Protein AF-A0A959BY71-F1 (afdb_monomer)

Structure (mmCIF, N/CA/C/O backbone):
data_AF-A0A959BY71-F1
#
_entry.id   AF-A0A959BY71-F1
#
loop_
_atom_site.group_PDB
_atom_site.id
_atom_site.type_symbol
_atom_site.label_atom_id
_atom_site.label_alt_id
_atom_site.label_comp_id
_atom_site.label_asym_id
_atom_site.label_entity_id
_atom_site.label_seq_id
_atom_site.pdbx_PDB_ins_code
_atom_site.Cartn_x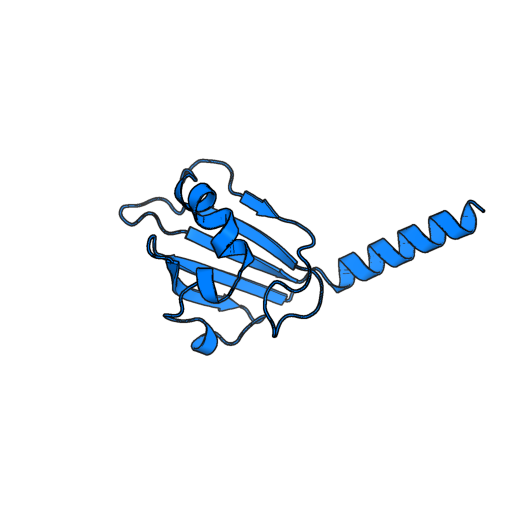
_atom_site.Cartn_y
_atom_site.Cartn_z
_atom_site.occupancy
_atom_site.B_iso_or_equiv
_atom_site.auth_seq_id
_atom_site.auth_comp_id
_atom_site.auth_asym_id
_atom_site.auth_atom_id
_atom_site.pdbx_PDB_model_num
ATOM 1 N N . MET A 1 1 ? 3.199 12.423 10.230 1.00 63.28 1 MET A N 1
ATOM 2 C CA . MET A 1 1 ? 2.350 11.435 9.524 1.00 63.28 1 MET A CA 1
ATOM 3 C C . MET A 1 1 ? 3.211 10.239 9.154 1.00 63.28 1 MET A C 1
ATOM 5 O O . MET A 1 1 ? 4.298 10.452 8.635 1.00 63.28 1 MET A O 1
ATOM 9 N N . THR A 1 2 ? 2.770 9.017 9.454 1.00 89.94 2 THR A N 1
ATOM 10 C CA . THR A 1 2 ? 3.550 7.796 9.181 1.00 89.94 2 THR A CA 1
ATOM 11 C C . THR A 1 2 ? 3.150 7.228 7.826 1.00 89.94 2 THR A C 1
ATOM 13 O O . THR A 1 2 ? 1.976 6.909 7.614 1.00 89.94 2 THR A O 1
ATOM 16 N N . THR A 1 3 ? 4.102 7.158 6.899 1.00 95.06 3 THR A N 1
ATOM 17 C CA . THR A 1 3 ? 3.843 6.831 5.489 1.00 95.06 3 THR A CA 1
ATOM 18 C C . THR A 1 3 ? 4.976 6.005 4.895 1.00 95.06 3 THR A C 1
ATOM 20 O O . THR A 1 3 ? 6.083 5.984 5.435 1.00 95.06 3 THR A O 1
ATOM 23 N N . GLN A 1 4 ? 4.693 5.329 3.789 1.00 96.44 4 GLN A N 1
ATOM 24 C CA . GLN A 1 4 ? 5.667 4.597 2.993 1.00 96.44 4 GLN A CA 1
ATOM 25 C C . GLN A 1 4 ? 5.294 4.693 1.524 1.00 96.44 4 GLN A C 1
ATOM 27 O O . GLN A 1 4 ? 4.167 4.378 1.170 1.00 96.44 4 GLN A O 1
ATOM 32 N N . THR A 1 5 ? 6.242 5.047 0.673 1.00 97.44 5 THR A N 1
ATOM 33 C CA . THR A 1 5 ? 6.095 5.023 -0.779 1.00 97.44 5 THR A CA 1
ATOM 34 C C . THR A 1 5 ? 7.110 4.053 -1.360 1.00 97.44 5 THR A C 1
ATOM 36 O O . THR A 1 5 ? 8.296 4.094 -1.024 1.00 97.44 5 THR A O 1
ATOM 39 N N . LEU A 1 6 ? 6.634 3.162 -2.222 1.00 97.31 6 LEU A N 1
ATOM 40 C CA . LEU A 1 6 ? 7.408 2.130 -2.890 1.00 97.31 6 LEU A CA 1
ATOM 41 C C . LEU A 1 6 ? 7.320 2.332 -4.398 1.00 97.31 6 LEU A C 1
ATOM 43 O O . LEU A 1 6 ? 6.232 2.515 -4.941 1.00 97.31 6 LEU A O 1
ATOM 47 N N . LEU A 1 7 ? 8.463 2.239 -5.070 1.00 96.81 7 LEU A N 1
ATOM 48 C CA . LEU A 1 7 ? 8.513 2.099 -6.520 1.00 96.81 7 LEU A CA 1
ATOM 49 C C . LEU A 1 7 ? 8.657 0.618 -6.843 1.00 96.81 7 LEU A C 1
ATOM 51 O O . LEU A 1 7 ? 9.625 -0.007 -6.411 1.00 96.81 7 LEU A O 1
ATOM 55 N N . ILE A 1 8 ? 7.722 0.067 -7.603 1.00 96.62 8 ILE A N 1
ATOM 56 C CA . ILE A 1 8 ? 7.626 -1.359 -7.895 1.00 96.62 8 ILE A CA 1
ATOM 57 C C . ILE A 1 8 ? 7.784 -1.567 -9.405 1.00 96.62 8 ILE A C 1
ATOM 59 O O . ILE A 1 8 ? 7.182 -0.869 -10.223 1.00 96.62 8 ILE A O 1
ATOM 63 N N . SER A 1 9 ? 8.626 -2.525 -9.786 1.00 94.62 9 SER A N 1
ATOM 64 C CA . SER A 1 9 ? 8.794 -2.935 -11.177 1.00 94.62 9 SER A CA 1
ATOM 65 C C . SER A 1 9 ? 7.565 -3.683 -11.691 1.00 94.62 9 SER A C 1
ATOM 67 O O . SER A 1 9 ? 6.790 -4.246 -10.918 1.00 94.62 9 SER A O 1
ATOM 69 N N . ARG A 1 10 ? 7.419 -3.788 -13.015 1.00 91.50 10 ARG A N 1
ATOM 70 C CA . ARG A 1 10 ? 6.350 -4.594 -13.627 1.00 91.50 10 ARG A CA 1
ATOM 71 C C . ARG A 1 10 ? 6.408 -6.082 -13.247 1.00 91.50 10 ARG A C 1
ATOM 73 O O . ARG A 1 10 ? 5.395 -6.768 -13.314 1.00 91.50 10 ARG A O 1
ATOM 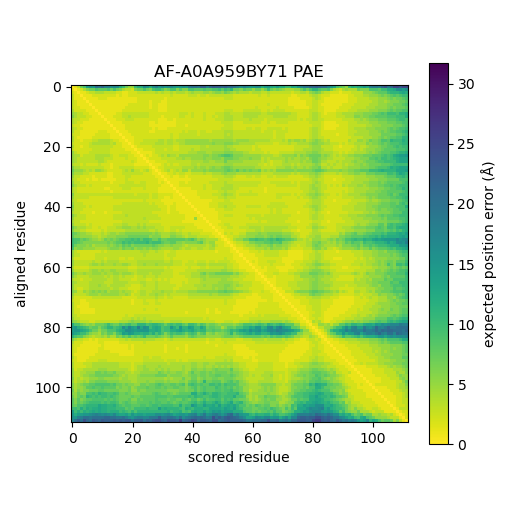80 N N . SER A 1 11 ? 7.569 -6.576 -12.819 1.00 92.56 11 SER A N 1
ATOM 81 C CA . SER A 1 11 ? 7.740 -7.947 -12.313 1.00 92.56 11 SER A CA 1
ATOM 82 C C . SER A 1 11 ? 7.427 -8.082 -10.815 1.00 92.56 11 SER A C 1
ATOM 84 O O . SER A 1 11 ? 7.508 -9.178 -10.272 1.00 92.56 11 SER A O 1
ATOM 86 N N . GLY A 1 12 ? 7.077 -6.985 -10.135 1.00 94.31 12 GLY A N 1
ATOM 87 C CA . GLY A 1 12 ? 6.698 -6.975 -8.723 1.00 94.31 12 GLY A CA 1
ATOM 88 C C . GLY A 1 12 ? 7.834 -6.691 -7.745 1.00 94.31 12 GLY A C 1
ATOM 89 O O . GLY A 1 12 ? 7.602 -6.741 -6.542 1.00 94.31 12 GLY A O 1
ATOM 90 N N . TYR A 1 13 ? 9.044 -6.374 -8.211 1.00 96.62 13 TYR A N 1
ATOM 91 C CA . TYR A 1 13 ? 10.176 -6.078 -7.324 1.00 96.62 13 TYR A CA 1
ATOM 92 C C . TYR A 1 13 ? 10.160 -4.632 -6.844 1.00 96.62 13 TYR A C 1
ATOM 94 O O . TYR A 1 13 ? 9.983 -3.713 -7.641 1.00 96.62 13 TYR A O 1
ATOM 102 N N . ILE A 1 14 ? 10.414 -4.424 -5.557 1.00 97.19 14 ILE A N 1
ATOM 103 C CA . ILE A 1 14 ? 10.543 -3.096 -4.960 1.00 97.19 14 ILE A CA 1
ATOM 104 C C . ILE A 1 14 ? 11.923 -2.530 -5.318 1.00 97.19 14 ILE A C 1
ATOM 106 O O . ILE A 1 14 ? 12.959 -3.030 -4.884 1.00 97.19 14 ILE A O 1
ATOM 110 N N . LEU A 1 15 ? 11.931 -1.472 -6.124 1.00 95.81 15 LEU A N 1
ATOM 111 C CA . LEU A 1 15 ? 13.128 -0.798 -6.628 1.00 95.81 15 LEU A CA 1
ATOM 112 C C . LEU A 1 15 ? 13.562 0.365 -5.737 1.00 95.81 15 LEU A C 1
ATOM 114 O O . LEU A 1 15 ? 14.746 0.677 -5.652 1.00 95.81 15 LEU A O 1
ATOM 118 N N . LYS A 1 16 ? 12.595 1.042 -5.113 1.00 96.00 16 LYS A N 1
ATOM 119 C CA . LYS A 1 16 ? 12.834 2.149 -4.182 1.00 96.00 16 LYS A CA 1
ATOM 120 C C . LYS A 1 16 ? 11.832 2.093 -3.044 1.00 96.00 16 LYS A C 1
ATOM 122 O O . LYS A 1 16 ? 10.702 1.648 -3.233 1.00 96.00 16 LYS A O 1
ATOM 127 N N . SER A 1 17 ? 12.252 2.584 -1.887 1.00 96.12 17 SER A N 1
ATOM 128 C CA . SER A 1 17 ? 11.436 2.669 -0.684 1.00 96.12 17 SER A CA 1
ATOM 129 C C . SER A 1 17 ? 11.762 3.968 0.048 1.00 96.12 17 SER A C 1
ATOM 131 O O . SER A 1 17 ? 12.930 4.237 0.323 1.00 96.12 17 SER A O 1
ATOM 133 N N . ALA A 1 18 ? 10.749 4.782 0.333 1.00 95.94 18 ALA A N 1
ATOM 134 C CA . ALA A 1 18 ? 10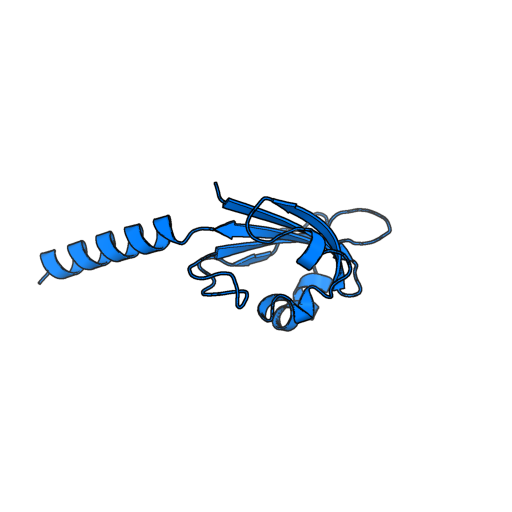.875 6.036 1.070 1.00 95.94 18 ALA A CA 1
ATOM 135 C C . ALA A 1 18 ? 9.769 6.134 2.123 1.00 95.94 18 ALA A C 1
ATOM 137 O O . ALA A 1 18 ? 8.611 5.867 1.818 1.00 95.94 18 ALA A O 1
ATOM 138 N N . GLY A 1 19 ? 10.105 6.510 3.355 1.00 94.31 19 GLY A N 1
ATOM 139 C CA . GLY A 1 19 ? 9.136 6.604 4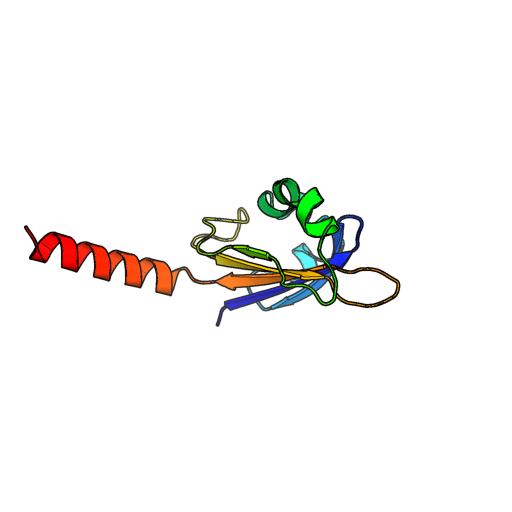.446 1.00 94.31 19 GLY A CA 1
ATOM 140 C C . GLY A 1 19 ? 9.644 5.998 5.747 1.00 94.31 19 GLY A C 1
ATOM 141 O O . GLY A 1 19 ? 10.844 5.801 5.927 1.00 94.31 19 GLY A O 1
ATOM 142 N N . ASN A 1 20 ? 8.716 5.750 6.668 1.00 93.88 20 ASN A N 1
ATOM 143 C CA . ASN A 1 20 ? 9.014 5.357 8.044 1.00 93.88 20 ASN A CA 1
ATOM 144 C C . ASN A 1 20 ? 8.076 4.278 8.609 1.00 93.88 20 ASN A C 1
ATOM 146 O O . ASN A 1 20 ? 8.079 4.061 9.819 1.00 93.88 20 ASN A O 1
ATOM 150 N N . LEU A 1 21 ? 7.271 3.607 7.774 1.00 93.88 21 LEU A N 1
ATOM 151 C CA . LEU A 1 21 ? 6.449 2.481 8.242 1.00 93.88 21 LEU A CA 1
ATOM 152 C C . LEU A 1 21 ? 7.267 1.207 8.396 1.00 93.88 21 LEU A C 1
ATOM 154 O O . LEU A 1 21 ? 7.078 0.464 9.355 1.00 93.88 21 LEU A O 1
ATOM 158 N N . LEU A 1 22 ? 8.146 0.941 7.434 1.00 93.19 22 LEU A N 1
ATOM 159 C CA . LEU A 1 22 ? 8.987 -0.244 7.408 1.00 93.19 22 LEU A CA 1
ATOM 160 C C . LEU A 1 22 ? 10.416 0.172 7.043 1.00 93.19 22 LEU A C 1
ATOM 162 O O . LEU A 1 22 ? 10.596 1.059 6.204 1.00 93.19 22 LEU A O 1
ATOM 166 N N . PRO A 1 23 ? 11.447 -0.457 7.631 1.00 92.00 23 PRO A N 1
ATOM 167 C CA . PRO A 1 23 ? 12.826 -0.179 7.258 1.00 92.00 23 PRO A CA 1
ATOM 168 C C . PRO A 1 23 ? 13.057 -0.433 5.764 1.00 92.00 23 PRO A C 1
ATOM 170 O O . PRO A 1 23 ? 12.728 -1.500 5.250 1.00 92.00 23 PRO A O 1
ATOM 173 N N . GLY A 1 24 ? 13.660 0.528 5.059 1.00 87.38 24 GLY A N 1
ATOM 174 C CA . GLY A 1 24 ? 13.871 0.422 3.609 1.00 87.38 24 GLY A CA 1
ATOM 175 C C . GLY A 1 24 ? 14.662 -0.825 3.198 1.00 87.38 24 GLY A C 1
ATOM 176 O O . GLY A 1 24 ? 14.321 -1.466 2.208 1.00 87.38 24 GLY A O 1
ATOM 177 N N . HIS A 1 25 ? 15.651 -1.230 4.001 1.00 89.75 25 HIS A N 1
ATOM 178 C CA . HIS A 1 25 ? 16.461 -2.426 3.754 1.00 89.75 25 HIS A CA 1
ATOM 179 C C . HIS A 1 25 ? 15.683 -3.749 3.886 1.00 89.75 25 HIS A C 1
ATOM 181 O O . HIS A 1 25 ? 16.146 -4.756 3.371 1.00 89.75 25 HIS A O 1
ATOM 187 N N . TRP A 1 26 ? 14.505 -3.765 4.526 1.00 90.50 26 TRP A N 1
ATOM 188 C CA . TRP A 1 26 ? 13.608 -4.936 4.520 1.00 90.50 26 TRP A CA 1
ATOM 189 C C . TRP A 1 26 ? 12.795 -5.050 3.231 1.00 90.50 26 TRP A C 1
ATOM 191 O O . TRP A 1 26 ? 12.196 -6.085 2.963 1.00 90.50 26 TRP A O 1
ATOM 201 N N . LEU A 1 27 ? 12.702 -3.957 2.475 1.00 93.31 27 LEU A N 1
ATOM 202 C CA . LEU A 1 27 ? 11.800 -3.833 1.338 1.00 93.31 27 LEU A CA 1
ATOM 203 C C . LEU A 1 27 ? 12.547 -3.863 0.009 1.00 93.31 27 LEU A C 1
ATOM 205 O O . LEU A 1 27 ? 12.039 -4.417 -0.958 1.00 93.31 27 LEU A O 1
ATOM 209 N N . LEU A 1 28 ? 13.732 -3.258 -0.061 1.00 93.06 28 LEU A N 1
ATOM 210 C CA . LEU A 1 28 ? 14.497 -3.165 -1.301 1.00 93.06 28 LEU A CA 1
ATOM 211 C C . LEU A 1 28 ? 14.795 -4.553 -1.879 1.00 93.06 28 LEU A C 1
ATOM 213 O O . LEU A 1 28 ? 15.241 -5.448 -1.171 1.00 93.06 28 LEU A O 1
ATOM 217 N N . HIS A 1 29 ? 14.538 -4.710 -3.177 1.00 89.62 29 HIS A N 1
ATOM 218 C CA . HIS A 1 29 ? 14.699 -5.946 -3.950 1.00 89.62 29 HIS A CA 1
ATOM 219 C C . HIS A 1 29 ? 13.789 -7.117 -3.546 1.00 89.62 29 HIS A C 1
ATOM 221 O O . HIS A 1 29 ? 13.831 -8.161 -4.196 1.00 89.62 29 HIS A O 1
ATOM 227 N N . HIS A 1 30 ? 12.904 -6.944 -2.562 1.00 94.06 30 HIS A N 1
ATOM 228 C CA . HIS A 1 30 ? 11.855 -7.918 -2.274 1.00 94.06 30 HIS A CA 1
ATOM 229 C C . HIS A 1 30 ? 10.695 -7.810 -3.268 1.00 94.06 30 HIS A C 1
ATOM 231 O O . HIS A 1 30 ? 10.463 -6.774 -3.900 1.00 94.06 30 HIS A O 1
ATOM 237 N N . CYS A 1 31 ? 9.949 -8.904 -3.407 1.00 95.38 31 CYS A N 1
ATOM 238 C CA . CYS A 1 31 ? 8.739 -8.937 -4.213 1.00 95.38 31 CYS A CA 1
ATOM 239 C C . CYS A 1 31 ? 7.565 -8.340 -3.422 1.00 95.38 31 CYS A C 1
ATOM 241 O O . CYS A 1 31 ? 7.112 -8.929 -2.443 1.00 95.38 31 CYS A O 1
ATOM 243 N N . ALA A 1 32 ? 7.022 -7.207 -3.876 1.00 95.31 32 ALA A N 1
ATOM 244 C CA . ALA A 1 32 ? 5.898 -6.519 -3.237 1.00 95.31 32 ALA A CA 1
ATOM 245 C C . ALA A 1 32 ? 4.661 -7.416 -3.084 1.00 95.31 32 ALA A C 1
ATOM 247 O O . ALA A 1 32 ? 3.946 -7.309 -2.093 1.00 95.31 32 ALA A O 1
ATOM 248 N N . ARG A 1 33 ? 4.452 -8.328 -4.039 1.00 94.06 33 ARG A N 1
ATOM 249 C CA . ARG A 1 33 ? 3.384 -9.336 -4.033 1.00 94.06 33 ARG A CA 1
ATOM 250 C C . ARG A 1 33 ? 3.482 -10.298 -2.842 1.00 94.06 33 ARG A C 1
ATOM 252 O O . ARG A 1 33 ? 2.475 -10.683 -2.264 1.00 94.06 33 ARG A O 1
ATOM 259 N N . GLN A 1 34 ? 4.704 -10.655 -2.453 1.00 93.56 34 GLN A N 1
ATOM 260 C CA . GLN A 1 34 ? 4.967 -11.521 -1.301 1.00 93.56 34 GLN A CA 1
ATOM 261 C C . GLN A 1 34 ? 4.989 -10.727 0.006 1.00 93.56 34 GLN A C 1
ATOM 263 O O . GLN A 1 34 ? 4.563 -11.225 1.044 1.00 93.56 34 GLN A O 1
ATOM 268 N N . THR A 1 35 ? 5.483 -9.488 -0.037 1.00 93.69 35 THR A N 1
ATOM 269 C CA . THR A 1 35 ? 5.528 -8.604 1.131 1.00 93.69 35 THR A CA 1
ATOM 270 C C . THR A 1 35 ? 4.125 -8.182 1.568 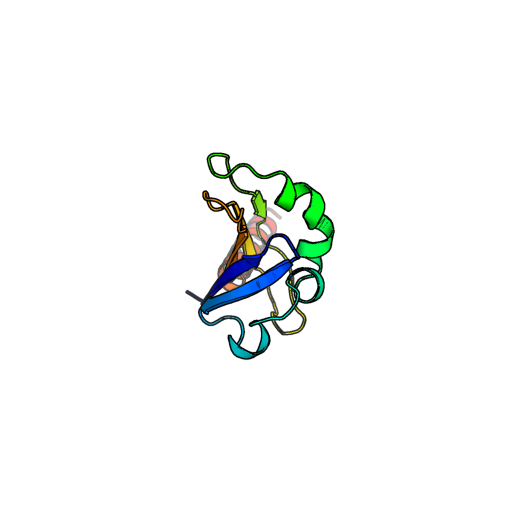1.00 93.69 35 THR A C 1
ATOM 272 O O . THR A 1 35 ? 3.837 -8.144 2.760 1.00 93.69 35 THR A O 1
ATOM 275 N N . PHE A 1 36 ? 3.239 -7.884 0.620 1.00 94.31 36 PHE A N 1
ATOM 276 C CA . PHE A 1 36 ? 1.884 -7.417 0.884 1.00 94.31 36 PHE A CA 1
ATOM 277 C C . PHE A 1 36 ? 0.886 -8.336 0.167 1.00 94.31 36 PHE A C 1
ATOM 279 O O . PHE A 1 36 ? 0.679 -8.172 -1.034 1.00 94.31 36 PHE A O 1
ATOM 286 N N . PRO A 1 37 ? 0.212 -9.263 0.873 1.00 91.44 37 PRO A N 1
ATOM 287 C CA . PRO A 1 37 ? -0.725 -10.206 0.251 1.00 91.44 37 PRO A CA 1
ATOM 288 C C . PRO A 1 37 ? -1.849 -9.540 -0.560 1.00 91.44 37 PRO A C 1
ATOM 290 O O . PRO A 1 37 ? -2.299 -10.076 -1.566 1.00 91.44 37 PRO A O 1
ATOM 293 N N . LEU A 1 38 ? -2.269 -8.334 -0.166 1.00 93.00 38 LEU A N 1
ATOM 294 C CA . LEU A 1 38 ? -3.234 -7.527 -0.921 1.00 93.00 38 LEU A CA 1
ATOM 295 C C . LEU A 1 38 ? -2.727 -7.138 -2.320 1.00 93.00 38 LEU A C 1
ATOM 297 O O . LEU A 1 38 ? -3.505 -6.996 -3.257 1.00 93.00 38 LEU A O 1
ATOM 301 N N . VAL A 1 39 ? -1.418 -6.9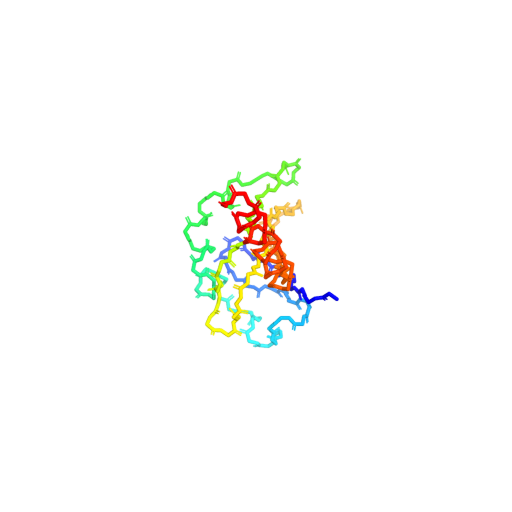32 -2.469 1.00 94.38 39 VAL A N 1
ATOM 302 C CA . VAL A 1 39 ? -0.811 -6.593 -3.760 1.00 94.38 39 VAL A CA 1
ATOM 303 C C . VAL A 1 39 ? -0.839 -7.799 -4.692 1.00 94.38 39 VAL A C 1
ATOM 305 O O . VAL A 1 39 ? -1.043 -7.614 -5.886 1.00 94.38 39 VAL A O 1
ATOM 308 N N . GLU A 1 40 ? -0.687 -9.018 -4.164 1.00 94.44 40 GLU A N 1
ATOM 309 C CA . GLU A 1 40 ? -0.841 -10.249 -4.950 1.00 94.44 40 GLU A CA 1
ATOM 310 C C . GLU A 1 40 ? -2.253 -10.375 -5.521 1.00 94.44 40 GLU A C 1
ATOM 312 O O . GLU A 1 40 ? -2.417 -10.566 -6.725 1.00 94.44 40 GLU A O 1
ATOM 317 N N . SER A 1 41 ? -3.277 -10.220 -4.679 1.00 93.56 41 SER A N 1
ATOM 318 C CA . SER A 1 41 ? -4.670 -10.402 -5.100 1.00 93.56 41 SER A CA 1
ATOM 319 C C . SER A 1 41 ? -5.144 -9.360 -6.115 1.00 93.56 41 SER A C 1
ATOM 321 O O . SER A 1 41 ? -6.045 -9.639 -6.904 1.00 93.56 41 SER A O 1
ATOM 323 N N . LEU A 1 42 ? -4.528 -8.177 -6.117 1.00 95.38 42 LEU A N 1
ATOM 324 C CA . LEU A 1 42 ? -4.848 -7.083 -7.033 1.00 95.38 42 LEU A CA 1
ATOM 325 C C . LEU A 1 42 ? -3.880 -6.979 -8.212 1.00 95.38 42 LEU A C 1
ATOM 327 O O . LEU A 1 42 ? -4.035 -6.094 -9.053 1.00 95.38 42 LEU A O 1
ATOM 331 N N . TRP A 1 43 ? -2.867 -7.845 -8.287 1.00 95.06 43 TRP A N 1
ATOM 332 C CA . TRP A 1 43 ? -1.785 -7.701 -9.256 1.00 95.06 43 TRP A CA 1
ATOM 333 C C . TRP A 1 43 ? -2.268 -7.584 -10.712 1.00 95.06 43 TRP A C 1
ATOM 335 O O . TRP A 1 43 ? -1.815 -6.667 -11.403 1.00 95.06 43 TRP A O 1
ATOM 345 N N . PRO A 1 44 ? -3.218 -8.412 -11.196 1.00 93.38 44 PRO A N 1
ATOM 346 C CA . PRO A 1 44 ? -3.743 -8.277 -12.555 1.00 93.38 44 PRO A CA 1
ATOM 347 C C . PRO A 1 44 ? -4.374 -6.903 -12.829 1.00 93.38 44 PRO A C 1
ATOM 349 O O . PRO A 1 44 ? -4.157 -6.325 -13.892 1.00 93.38 44 PRO A O 1
ATOM 352 N N . GLN A 1 45 ? -5.114 -6.354 -11.864 1.00 94.19 45 GLN A N 1
ATOM 353 C CA . GLN A 1 45 ? -5.753 -5.042 -11.960 1.00 94.19 45 GLN A CA 1
ATOM 354 C C . GLN A 1 45 ? -4.709 -3.922 -11.929 1.00 94.19 45 GLN A C 1
ATOM 356 O O . GLN A 1 45 ? -4.803 -2.972 -12.702 1.00 94.19 45 GLN A O 1
ATOM 361 N N . LEU A 1 46 ? -3.686 -4.058 -11.080 1.00 94.00 46 LEU A N 1
ATOM 362 C CA . LEU A 1 46 ? -2.583 -3.102 -10.972 1.00 94.00 46 LEU A CA 1
ATOM 363 C C . LEU A 1 46 ? -1.768 -3.021 -12.269 1.00 94.00 46 LEU A C 1
ATOM 365 O O . LEU A 1 46 ? -1.378 -1.929 -12.673 1.00 94.00 46 LEU A O 1
ATOM 369 N N . LEU A 1 47 ? -1.557 -4.153 -12.950 1.00 91.25 47 LEU A N 1
ATOM 370 C CA . LEU A 1 47 ? -0.905 -4.198 -14.264 1.00 91.25 47 LEU A CA 1
ATOM 371 C C . LEU A 1 47 ? -1.750 -3.585 -15.391 1.00 91.25 47 LEU A C 1
ATOM 373 O O . LEU A 1 47 ? -1.199 -3.234 -16.435 1.00 91.25 47 LEU A O 1
ATOM 377 N N . GLY A 1 48 ? -3.068 -3.500 -15.201 1.00 90.88 48 GLY A N 1
ATOM 378 C CA . GLY A 1 48 ? -4.015 -2.917 -16.151 1.00 90.88 48 GLY A CA 1
ATOM 379 C C . GLY A 1 48 ? -4.261 -1.419 -15.960 1.00 90.88 48 GLY A C 1
ATOM 380 O O . GLY A 1 48 ? -5.039 -0.839 -16.722 1.00 90.88 48 GLY A O 1
ATOM 381 N N . LEU A 1 49 ? -3.633 -0.788 -14.961 1.00 92.06 49 LEU A N 1
ATOM 382 C CA . LEU A 1 49 ? -3.735 0.655 -14.762 1.00 92.06 49 LEU A CA 1
ATOM 383 C C . LEU A 1 49 ? -3.189 1.411 -15.986 1.00 92.06 49 LEU A C 1
ATOM 385 O O . LEU A 1 49 ? -2.464 0.883 -16.828 1.00 92.06 49 LEU A O 1
ATOM 389 N N . ARG A 1 50 ? -3.592 2.673 -16.133 1.00 91.06 50 ARG A N 1
ATOM 390 C CA . ARG A 1 50 ? -3.065 3.559 -17.179 1.00 91.06 50 ARG A CA 1
ATOM 391 C C . ARG A 1 50 ? -2.267 4.674 -16.513 1.00 91.06 50 ARG A C 1
ATOM 393 O O . ARG A 1 50 ? -2.745 5.195 -15.509 1.00 91.06 50 ARG A O 1
ATOM 400 N N . PRO A 1 51 ? -1.110 5.085 -17.063 1.00 88.25 51 PRO A N 1
ATOM 401 C CA . PRO A 1 51 ? -0.305 6.160 -16.481 1.00 88.25 51 PRO A CA 1
ATOM 402 C C . PRO A 1 51 ? -1.056 7.477 -16.251 1.00 88.25 51 PRO A C 1
ATOM 404 O O . PRO A 1 51 ? -0.833 8.153 -15.254 1.00 88.25 51 PRO A O 1
ATOM 407 N N . GLU A 1 52 ? -1.957 7.825 -17.169 1.00 86.12 52 GLU A N 1
ATOM 408 C CA . GLU A 1 52 ? -2.780 9.043 -17.103 1.00 86.12 52 GLU A CA 1
ATOM 409 C C . GLU A 1 52 ? -4.184 8.780 -16.536 1.00 86.12 52 GLU A C 1
ATOM 411 O O . GLU A 1 52 ? -5.022 9.676 -16.472 1.00 86.12 52 GLU A O 1
ATOM 416 N N . GLY A 1 53 ? -4.465 7.534 -16.151 1.00 84.81 53 GLY A N 1
ATOM 417 C CA . GLY A 1 53 ? -5.746 7.140 -15.586 1.00 84.81 53 GLY A CA 1
ATOM 418 C C . GLY A 1 53 ? -5.819 7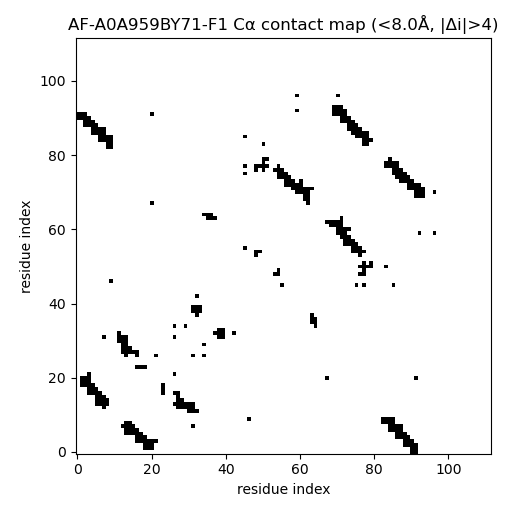.377 -14.078 1.00 84.81 53 GLY A C 1
ATOM 419 O O . GLY A 1 53 ? -4.795 7.571 -13.415 1.00 84.81 53 GLY A O 1
ATOM 420 N N . PRO A 1 54 ? -7.031 7.312 -13.504 1.00 85.88 54 PRO A N 1
ATOM 421 C CA . PRO A 1 54 ? -7.178 7.271 -12.060 1.00 85.88 54 PRO A CA 1
ATOM 422 C C . PRO A 1 54 ? -6.443 6.046 -11.501 1.00 85.88 54 PRO A C 1
ATOM 424 O O . PRO A 1 54 ? -6.528 4.941 -12.043 1.00 85.88 54 PRO A O 1
ATOM 427 N N . GLY A 1 55 ? -5.698 6.258 -10.418 1.00 91.81 55 GLY A N 1
ATOM 428 C CA . GLY A 1 55 ? -5.084 5.173 -9.660 1.00 91.81 55 GLY A CA 1
ATOM 429 C C . GLY A 1 55 ? -6.120 4.336 -8.905 1.00 91.81 55 GLY A C 1
ATOM 430 O O . GLY A 1 55 ? -7.296 4.690 -8.830 1.00 91.81 55 GLY A O 1
ATOM 431 N N . LEU A 1 56 ? -5.669 3.245 -8.288 1.00 95.81 56 LEU A N 1
ATOM 432 C CA . LEU A 1 56 ? -6.493 2.451 -7.377 1.00 95.81 56 LEU A CA 1
ATOM 433 C C . LEU A 1 56 ? -6.261 2.922 -5.940 1.00 95.81 56 LEU A C 1
ATOM 435 O O . LEU A 1 56 ? -5.115 3.060 -5.515 1.00 95.81 56 LEU A O 1
ATOM 439 N N . GLN A 1 57 ? -7.330 3.143 -5.179 1.00 96.38 57 GLN A N 1
ATOM 440 C CA . GLN A 1 57 ? -7.250 3.494 -3.762 1.00 96.38 57 GLN A CA 1
ATOM 441 C C . GLN A 1 57 ? -8.043 2.497 -2.928 1.00 96.38 57 GLN A C 1
ATOM 443 O O . GLN A 1 57 ? -9.153 2.117 -3.291 1.00 96.38 57 GLN A O 1
ATOM 448 N N . LEU A 1 58 ? -7.459 2.079 -1.810 1.00 95.25 58 LEU A N 1
ATOM 449 C CA . LEU A 1 58 ? -8.078 1.201 -0.828 1.00 95.25 58 LEU A CA 1
ATOM 450 C C . LEU A 1 58 ? -7.942 1.859 0.532 1.00 95.25 58 LEU A C 1
ATOM 452 O O . LEU A 1 58 ? -6.838 2.213 0.956 1.00 95.25 58 LEU A O 1
ATOM 456 N N . GLU A 1 59 ? -9.061 2.019 1.217 1.00 94.19 59 GLU A N 1
ATOM 457 C CA . GLU A 1 59 ? -9.100 2.668 2.518 1.00 94.19 59 GLU A CA 1
ATOM 458 C C . GLU A 1 59 ? -9.273 1.651 3.638 1.00 94.19 59 GLU A C 1
ATOM 460 O O . GLU A 1 59 ? -9.881 0.598 3.452 1.00 94.19 59 GLU A O 1
ATOM 465 N N . CYS A 1 60 ? -8.746 1.985 4.818 1.00 90.75 60 CYS A N 1
ATOM 466 C CA . CYS A 1 60 ? -8.960 1.218 6.044 1.00 90.75 60 CYS A CA 1
ATOM 467 C C . CYS A 1 60 ? -8.571 -0.270 5.936 1.00 90.75 60 CYS A C 1
ATOM 469 O O . CYS A 1 60 ? -9.192 -1.128 6.562 1.00 90.75 60 CYS A O 1
ATOM 471 N N . VAL A 1 61 ? -7.505 -0.584 5.196 1.00 93.56 61 VAL A N 1
ATOM 472 C CA . VAL A 1 61 ? -6.953 -1.939 5.112 1.00 93.56 61 VAL A CA 1
ATOM 473 C C . VAL A 1 61 ? -6.373 -2.326 6.468 1.00 93.56 61 VAL A C 1
ATOM 475 O O . VAL A 1 61 ? -5.437 -1.690 6.965 1.00 93.56 61 VAL A O 1
ATOM 478 N N . ALA A 1 62 ? -6.930 -3.375 7.066 1.00 92.62 62 ALA A N 1
ATOM 479 C CA . ALA A 1 62 ? -6.461 -3.918 8.329 1.00 92.62 62 ALA A CA 1
ATOM 480 C C . ALA A 1 62 ? -5.195 -4.760 8.123 1.00 92.62 62 ALA A C 1
ATOM 482 O O . ALA A 1 62 ? -5.170 -5.646 7.273 1.00 92.62 62 ALA A O 1
ATOM 483 N N . GLN A 1 63 ? -4.162 -4.486 8.923 1.00 90.50 63 GLN A N 1
ATOM 484 C CA . GLN A 1 63 ? -2.943 -5.294 9.052 1.00 90.50 63 GLN A CA 1
ATOM 485 C C . GLN A 1 63 ? -2.361 -5.808 7.712 1.00 90.50 63 GLN A C 1
ATOM 487 O O . GLN A 1 63 ? -2.267 -7.012 7.479 1.00 90.50 63 GLN A O 1
ATOM 492 N N . PRO A 1 64 ? -1.928 -4.910 6.810 1.00 91.44 64 PRO A N 1
ATOM 493 C CA . PRO A 1 64 ? -1.486 -5.273 5.462 1.00 91.44 64 PRO A CA 1
ATOM 494 C C . PRO A 1 64 ? -0.137 -6.014 5.417 1.00 91.44 64 PRO A C 1
ATOM 496 O O . PRO A 1 64 ? 0.262 -6.507 4.365 1.00 91.44 64 PRO A O 1
ATOM 499 N N . HIS A 1 65 ? 0.596 -6.044 6.532 1.00 92.69 65 HIS A N 1
ATOM 500 C CA . HIS A 1 65 ? 1.896 -6.693 6.679 1.00 92.69 65 HIS A CA 1
ATOM 501 C C . HIS A 1 65 ? 2.038 -7.190 8.131 1.00 92.69 65 HIS A C 1
ATOM 503 O O . HIS A 1 65 ? 1.580 -6.490 9.036 1.00 92.69 65 HIS A O 1
ATOM 509 N N . PRO A 1 66 ? 2.721 -8.321 8.412 1.00 90.50 66 PRO A N 1
ATOM 510 C CA . PRO A 1 66 ? 2.837 -8.873 9.772 1.00 90.50 66 PRO A CA 1
ATOM 511 C C . PRO A 1 66 ? 3.410 -7.913 10.827 1.00 90.50 66 PRO A C 1
ATOM 513 O O . PRO A 1 66 ? 3.138 -8.045 12.014 1.00 90.50 66 PRO A O 1
ATOM 516 N N . ARG A 1 67 ? 4.218 -6.939 10.396 1.00 91.38 67 ARG A N 1
ATOM 517 C CA . ARG A 1 67 ? 4.827 -5.905 11.258 1.00 91.38 67 ARG A CA 1
ATOM 518 C C . ARG A 1 67 ? 4.026 -4.600 11.341 1.00 91.38 67 ARG A C 1
ATOM 520 O O . ARG A 1 67 ? 4.441 -3.690 12.047 1.00 91.38 67 ARG A O 1
ATOM 527 N N . LEU A 1 68 ? 2.922 -4.489 10.608 1.00 92.06 68 LEU A N 1
ATOM 528 C CA . LEU A 1 68 ? 2.080 -3.298 10.556 1.00 92.06 68 LEU A CA 1
ATOM 529 C C . LEU A 1 68 ? 0.741 -3.593 11.230 1.00 92.06 68 LEU A C 1
ATOM 531 O O . LEU A 1 68 ? -0.157 -4.144 10.602 1.00 92.06 68 LEU A O 1
ATOM 535 N N . SER A 1 69 ? 0.601 -3.228 12.503 1.00 91.38 69 SER A N 1
ATOM 536 C CA . SER A 1 69 ? -0.656 -3.362 13.240 1.00 91.38 69 SER A CA 1
ATOM 537 C C . SER A 1 69 ? -1.524 -2.104 13.106 1.00 91.38 69 SER A C 1
ATOM 539 O O . SER A 1 69 ? -1.085 -0.978 13.344 1.00 91.38 69 SER A O 1
ATOM 541 N N . GLY A 1 70 ? -2.791 -2.297 12.733 1.00 93.56 70 GLY A N 1
ATOM 542 C CA . GLY A 1 70 ? -3.784 -1.227 12.622 1.00 93.56 70 GLY A CA 1
ATOM 543 C C . GLY A 1 70 ? -4.382 -1.089 11.224 1.00 93.56 70 GLY A C 1
ATOM 544 O O . GLY A 1 70 ? -4.544 -2.086 10.523 1.00 93.56 70 GLY A O 1
ATOM 545 N N . PHE A 1 71 ? -4.734 0.141 10.846 1.00 94.31 71 PHE A N 1
ATOM 546 C CA . PHE A 1 71 ? -5.475 0.457 9.623 1.00 94.31 71 PHE A CA 1
ATOM 547 C C . PHE A 1 71 ? -4.674 1.381 8.717 1.00 94.31 71 PHE A C 1
ATOM 549 O O . PHE A 1 71 ? -4.108 2.381 9.172 1.00 94.31 71 PHE A O 1
ATOM 556 N N . TYR A 1 72 ? -4.658 1.064 7.427 1.00 95.88 72 TYR A N 1
ATOM 557 C CA . TYR A 1 72 ? -3.819 1.735 6.446 1.00 95.88 72 TYR A CA 1
ATOM 558 C C . TYR A 1 72 ? -4.592 2.017 5.165 1.00 95.88 72 TYR A C 1
ATOM 560 O O . TYR A 1 72 ? -5.415 1.212 4.741 1.00 95.88 72 TYR A O 1
ATOM 568 N N . ASN A 1 73 ? -4.280 3.137 4.523 1.00 96.38 73 ASN A N 1
ATOM 569 C CA . ASN A 1 73 ? -4.752 3.406 3.171 1.00 96.38 73 ASN A CA 1
ATOM 570 C C . ASN A 1 73 ? -3.643 3.064 2.183 1.00 96.38 73 ASN A C 1
ATOM 572 O O . ASN A 1 73 ? -2.487 3.428 2.409 1.00 96.38 73 ASN A O 1
ATOM 576 N N . PHE A 1 74 ? -4.012 2.384 1.104 1.00 97.38 74 PHE A N 1
ATOM 577 C CA . PHE A 1 74 ? -3.142 2.044 -0.012 1.00 97.38 74 PHE A CA 1
ATOM 578 C C . PHE A 1 74 ? -3.577 2.862 -1.219 1.00 97.38 74 PHE A C 1
ATOM 580 O O . PHE A 1 74 ? -4.761 2.909 -1.543 1.00 97.38 74 PHE A O 1
ATOM 587 N N . SER A 1 75 ? -2.627 3.484 -1.901 1.00 97.06 75 SER A N 1
ATOM 588 C CA . SER A 1 75 ? -2.858 4.098 -3.201 1.00 97.06 75 SER A CA 1
ATOM 589 C C . SER A 1 75 ? -1.838 3.586 -4.202 1.00 97.06 75 SER A C 1
ATOM 591 O O . SER A 1 75 ? -0.642 3.516 -3.927 1.00 97.06 75 SER A O 1
ATOM 593 N N . PHE A 1 76 ? -2.338 3.207 -5.368 1.00 96.94 76 PHE A N 1
ATOM 594 C CA . PHE A 1 76 ? -1.562 2.657 -6.459 1.00 96.94 76 PHE A CA 1
ATOM 595 C C . PHE A 1 76 ? -1.705 3.551 -7.673 1.00 96.94 76 PHE A C 1
ATOM 597 O O . PHE A 1 76 ? -2.820 3.881 -8.081 1.00 96.94 76 PHE A O 1
ATOM 604 N N . ARG A 1 77 ? -0.582 3.904 -8.284 1.00 95.56 77 ARG A N 1
ATOM 605 C CA . ARG A 1 77 ? -0.562 4.685 -9.515 1.00 95.56 77 ARG A CA 1
ATOM 606 C C . ARG A 1 77 ? 0.478 4.120 -10.458 1.00 95.56 77 ARG A C 1
ATOM 608 O O . ARG A 1 77 ? 1.604 3.850 -10.052 1.00 95.56 77 ARG A O 1
ATOM 615 N N . GLN A 1 78 ? 0.118 3.973 -11.724 1.00 94.12 78 GLN A N 1
ATOM 616 C CA . GLN A 1 78 ? 1.110 3.670 -12.741 1.00 94.12 78 GLN A CA 1
ATOM 617 C C . GLN A 1 78 ? 1.854 4.946 -13.120 1.00 94.12 78 GLN A C 1
ATOM 619 O O . GLN A 1 78 ? 1.247 5.975 -13.400 1.00 94.12 78 GLN A O 1
ATOM 624 N N . LEU A 1 79 ? 3.178 4.882 -13.122 1.00 91.25 79 LEU A N 1
ATOM 625 C CA . LEU A 1 79 ? 4.022 5.978 -13.566 1.00 91.25 79 LEU A CA 1
ATOM 626 C C . LEU A 1 79 ? 4.241 5.871 -15.077 1.00 91.25 79 LEU A C 1
ATOM 628 O O . LEU A 1 79 ? 4.518 4.790 -15.605 1.00 91.25 79 LEU A O 1
ATOM 632 N N . GLY A 1 80 ? 4.123 7.004 -15.770 1.00 80.25 80 GLY A N 1
ATOM 633 C CA . GLY A 1 80 ? 4.408 7.097 -17.200 1.00 80.25 80 GLY A CA 1
ATOM 634 C C . GLY A 1 80 ? 5.882 6.844 -17.525 1.00 80.25 80 GLY A C 1
ATOM 635 O O . GLY A 1 80 ? 6.766 7.031 -16.689 1.00 80.25 80 GLY A O 1
ATOM 636 N N . GLY A 1 81 ? 6.147 6.417 -18.760 1.00 76.94 81 GLY A N 1
ATOM 637 C CA . GLY A 1 81 ? 7.495 6.177 -19.281 1.00 76.94 81 GLY A CA 1
ATOM 638 C C . GLY A 1 81 ? 7.713 4.751 -19.786 1.00 76.94 81 GLY A C 1
ATOM 639 O O . GLY A 1 81 ? 6.828 3.902 -19.728 1.00 76.94 81 GLY A O 1
ATOM 640 N N . ARG A 1 82 ? 8.923 4.472 -20.288 1.00 73.81 82 ARG A N 1
ATOM 641 C CA . ARG A 1 82 ? 9.252 3.206 -20.979 1.00 73.81 82 ARG A CA 1
ATOM 642 C C . ARG A 1 82 ? 9.063 1.945 -20.127 1.00 73.81 82 ARG A C 1
ATOM 644 O O . ARG A 1 82 ? 8.790 0.884 -20.677 1.00 73.81 82 ARG A O 1
ATOM 651 N N . ASN A 1 83 ? 9.191 2.056 -18.805 1.00 78.25 83 ASN A N 1
ATOM 652 C CA . ASN A 1 83 ? 9.302 0.890 -17.923 1.00 78.25 83 ASN A CA 1
ATOM 653 C C . ASN A 1 83 ? 8.012 0.549 -17.160 1.00 78.25 83 ASN A C 1
ATOM 655 O O . ASN A 1 83 ? 7.993 -0.470 -16.472 1.00 78.25 83 ASN A O 1
ATOM 659 N N . ASN A 1 84 ? 6.948 1.357 -17.299 1.00 84.00 84 ASN A N 1
ATOM 660 C CA . ASN A 1 84 ? 5.629 1.123 -16.688 1.00 84.00 84 ASN A CA 1
ATOM 661 C C . ASN A 1 84 ? 5.711 0.726 -15.204 1.00 84.00 84 ASN A C 1
ATOM 663 O O . ASN A 1 84 ? 5.250 -0.343 -14.802 1.00 84.00 84 ASN A O 1
ATOM 667 N N . TYR A 1 85 ? 6.361 1.564 -14.397 1.00 93.44 85 TYR A N 1
ATOM 668 C CA . TYR A 1 85 ? 6.497 1.306 -12.967 1.00 93.44 85 TYR A CA 1
ATOM 669 C C . TYR A 1 85 ? 5.191 1.559 -12.223 1.00 93.44 85 TYR A C 1
ATOM 671 O O . TYR A 1 85 ? 4.394 2.408 -12.617 1.00 93.44 85 TYR A O 1
ATOM 679 N N . LEU A 1 86 ? 5.012 0.856 -11.112 1.00 95.69 86 LEU A N 1
ATOM 680 C CA . LEU A 1 86 ? 3.908 1.068 -10.192 1.00 95.69 86 LEU A CA 1
ATOM 681 C C . LEU A 1 86 ? 4.424 1.795 -8.950 1.00 95.69 86 LEU A C 1
ATOM 683 O O . LEU A 1 86 ? 5.388 1.368 -8.321 1.00 95.69 86 LEU A O 1
ATOM 687 N N . GLU A 1 87 ? 3.781 2.892 -8.589 1.00 96.69 87 GLU A N 1
ATOM 688 C CA . GLU A 1 87 ? 3.967 3.560 -7.310 1.00 96.69 87 GLU A CA 1
ATOM 689 C C . GLU A 1 87 ? 2.901 3.057 -6.339 1.00 96.69 87 GLU A C 1
ATOM 691 O O . GLU A 1 87 ? 1.708 3.132 -6.633 1.00 96.69 87 GLU A O 1
ATOM 696 N N . LEU A 1 88 ? 3.335 2.553 -5.187 1.00 97.31 88 LEU A N 1
ATOM 697 C CA . LEU A 1 88 ? 2.471 2.197 -4.068 1.00 97.31 88 LEU A CA 1
ATOM 698 C C . LEU A 1 88 ? 2.760 3.150 -2.913 1.00 97.31 88 LEU A C 1
ATOM 700 O O . LEU A 1 88 ? 3.873 3.151 -2.393 1.00 97.31 88 LEU A O 1
ATOM 704 N N . SER A 1 89 ? 1.765 3.913 -2.472 1.00 97.19 89 SER A N 1
ATOM 705 C CA . SER A 1 89 ? 1.831 4.667 -1.220 1.00 97.19 89 SER A CA 1
ATOM 706 C C . SER A 1 89 ? 0.941 4.041 -0.150 1.00 97.19 89 SER A C 1
ATOM 708 O O . SER A 1 89 ? -0.200 3.663 -0.398 1.00 97.19 89 SER A O 1
ATOM 710 N N . ILE A 1 90 ? 1.481 3.932 1.058 1.00 96.81 90 ILE A N 1
ATOM 711 C CA . ILE A 1 90 ? 0.853 3.354 2.240 1.00 96.81 90 ILE A CA 1
ATOM 712 C C . ILE A 1 90 ? 0.831 4.434 3.314 1.00 96.81 90 ILE A C 1
ATOM 714 O O . ILE A 1 90 ? 1.871 4.973 3.696 1.00 96.81 90 ILE A O 1
ATOM 718 N N . HIS A 1 91 ? -0.351 4.738 3.835 1.00 96.19 91 HIS A N 1
ATOM 719 C CA . HIS A 1 91 ? -0.542 5.758 4.861 1.00 96.19 91 HIS A CA 1
ATOM 720 C C . HIS A 1 91 ? -1.168 5.134 6.100 1.00 96.19 91 HIS A C 1
ATOM 722 O O . HIS A 1 91 ? -2.231 4.523 6.013 1.00 96.19 91 HIS A O 1
ATOM 728 N N . CYS A 1 92 ? -0.548 5.313 7.266 1.00 95.56 92 CYS A N 1
ATOM 729 C CA . CYS A 1 92 ? -1.1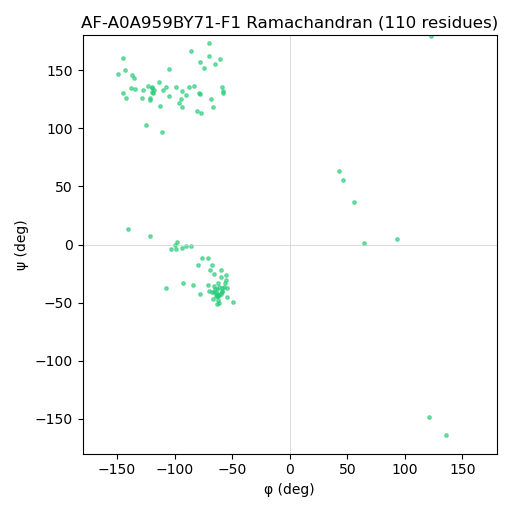60 4.894 8.523 1.00 95.56 92 CYS A CA 1
ATOM 730 C C . CYS A 1 92 ? -2.378 5.768 8.838 1.00 95.56 92 CYS A C 1
ATOM 732 O O . CYS A 1 92 ? -2.278 6.994 8.915 1.00 95.56 92 CYS A O 1
ATOM 734 N N . ARG A 1 93 ? -3.522 5.119 9.053 1.00 94.25 93 ARG A N 1
ATOM 735 C CA . ARG A 1 93 ? -4.797 5.733 9.443 1.00 94.25 93 ARG A CA 1
ATOM 736 C C . ARG A 1 93 ? -5.334 5.185 10.761 1.00 94.25 93 ARG A C 1
ATOM 738 O O . ARG A 1 93 ? -6.422 5.571 11.171 1.00 94.25 93 ARG A O 1
ATOM 745 N N . THR A 1 94 ? -4.566 4.361 11.473 1.00 91.00 94 THR A N 1
ATOM 746 C CA . THR A 1 94 ? -4.985 3.694 12.714 1.00 91.00 94 THR A CA 1
ATOM 747 C C . THR A 1 94 ? -5.609 4.647 13.735 1.00 91.00 94 THR A C 1
ATOM 749 O O . THR A 1 94 ? -6.705 4.384 14.216 1.00 91.00 94 THR A O 1
ATOM 752 N N . GLN A 1 95 ? -4.967 5.781 14.040 1.00 90.06 95 GLN A N 1
ATOM 753 C CA . GLN A 1 95 ? -5.518 6.737 15.013 1.00 90.06 95 GLN A CA 1
ATOM 754 C C . GLN A 1 95 ? -6.837 7.364 14.549 1.00 90.06 95 GLN A C 1
ATOM 756 O O . GLN A 1 95 ? -7.748 7.545 15.356 1.00 90.06 95 GLN A O 1
ATOM 761 N N . GLN A 1 96 ? -6.950 7.670 13.256 1.00 88.00 96 GLN A N 1
ATOM 762 C CA . GLN A 1 96 ? -8.176 8.210 12.678 1.00 88.00 96 GLN A CA 1
ATOM 763 C C . GLN A 1 96 ? -9.296 7.166 12.721 1.00 88.00 96 GLN A C 1
ATOM 765 O O . GLN A 1 96 ? -10.378 7.472 13.203 1.00 88.00 96 GLN A O 1
ATOM 770 N N . ALA A 1 97 ? -9.015 5.924 12.322 1.00 85.88 97 ALA A N 1
ATOM 771 C CA . ALA A 1 97 ? -9.974 4.823 12.373 1.00 85.88 97 ALA A CA 1
ATOM 772 C C . ALA A 1 97 ? -10.470 4.553 13.805 1.00 85.88 97 ALA A C 1
ATOM 774 O O . ALA A 1 97 ? -11.669 4.399 14.029 1.00 85.88 97 ALA A O 1
ATOM 775 N N . ILE A 1 98 ? -9.570 4.567 14.798 1.00 88.81 98 ILE A N 1
ATOM 776 C CA . ILE A 1 98 ? -9.939 4.436 16.216 1.00 88.81 98 ILE A CA 1
ATOM 777 C C . ILE A 1 98 ? -10.854 5.585 16.650 1.00 88.81 98 ILE A C 1
ATOM 779 O O . ILE A 1 98 ? -11.840 5.343 17.346 1.00 88.81 98 ILE A O 1
ATOM 783 N N . ARG A 1 99 ? -10.545 6.825 16.251 1.00 89.62 99 ARG A N 1
ATOM 784 C CA . ARG A 1 99 ? -11.369 7.994 16.581 1.00 89.62 99 ARG A CA 1
ATOM 785 C C . ARG A 1 99 ? -12.761 7.880 15.965 1.00 89.62 99 ARG A C 1
ATOM 787 O O . ARG A 1 99 ? -13.737 7.951 16.702 1.00 89.62 99 ARG A O 1
ATOM 794 N N . SER A 1 100 ? -12.849 7.609 14.665 1.00 87.25 100 SER A N 1
ATOM 795 C CA . SER A 1 100 ? -14.128 7.438 13.969 1.00 87.25 100 SER A CA 1
ATOM 796 C C . SER A 1 100 ? -14.966 6.311 14.577 1.00 87.25 100 SER A C 1
ATOM 798 O O . SER A 1 100 ? -16.176 6.458 14.714 1.00 87.25 100 SER A O 1
ATOM 800 N N . ARG A 1 101 ? -14.336 5.212 15.022 1.00 86.69 101 ARG A N 1
ATOM 801 C CA . ARG A 1 101 ? -15.040 4.132 15.729 1.00 86.69 101 ARG A CA 1
ATOM 802 C C . ARG A 1 101 ? -15.619 4.594 17.067 1.00 86.69 101 ARG A C 1
ATOM 804 O O . ARG A 1 101 ? -16.758 4.262 17.369 1.00 86.69 101 ARG A O 1
ATOM 811 N N . LYS A 1 102 ? -14.850 5.345 17.864 1.00 89.56 102 LYS A N 1
ATOM 812 C CA . LYS A 1 102 ? -15.322 5.889 19.150 1.00 89.56 102 LYS A CA 1
ATOM 813 C C . LYS A 1 102 ? -16.480 6.865 18.957 1.00 89.56 102 LYS A C 1
ATOM 815 O O . LYS A 1 102 ? -17.466 6.771 19.673 1.00 89.56 102 LYS A O 1
ATOM 820 N N . GLU A 1 103 ? -16.377 7.753 17.973 1.00 90.56 103 GLU A N 1
ATOM 821 C CA . GLU A 1 103 ? -17.441 8.705 17.635 1.00 90.56 103 GLU A CA 1
ATOM 822 C C . GLU A 1 103 ? -18.721 7.983 17.188 1.00 90.56 103 GLU A C 1
ATOM 824 O O . GLU A 1 103 ? -19.813 8.334 17.625 1.00 90.56 103 GLU A O 1
ATOM 829 N N . ALA A 1 104 ? -18.598 6.943 16.358 1.00 87.56 104 ALA A N 1
ATOM 830 C CA . ALA A 1 104 ? -19.738 6.131 15.938 1.00 87.56 104 ALA A CA 1
ATOM 831 C C . ALA A 1 104 ? -20.380 5.379 17.115 1.00 87.56 104 ALA A C 1
ATOM 833 O O . ALA A 1 104 ? -21.602 5.342 17.225 1.00 87.56 104 ALA A O 1
ATOM 834 N N . GLN A 1 105 ? -19.566 4.826 18.018 1.00 88.62 105 GLN A N 1
ATOM 835 C CA . GLN A 1 105 ? -20.057 4.150 19.217 1.00 88.62 105 GLN A CA 1
ATOM 836 C C . GLN A 1 105 ? -20.837 5.110 20.126 1.00 88.62 105 GLN A C 1
ATOM 838 O O . GLN A 1 105 ? -21.959 4.796 20.502 1.00 88.62 105 GLN A O 1
ATOM 843 N N . GLN A 1 106 ? -20.291 6.298 20.403 1.00 89.50 106 GLN A N 1
ATOM 844 C CA . GLN A 1 106 ? -20.964 7.314 21.220 1.00 89.50 106 GLN A CA 1
ATOM 845 C C . GLN A 1 106 ? -22.311 7.735 20.627 1.00 89.50 106 GLN A C 1
ATOM 847 O O . GLN A 1 106 ? -23.285 7.871 21.360 1.00 89.50 106 GLN A O 1
ATOM 852 N N . ARG A 1 107 ? -22.387 7.904 19.299 1.00 88.31 107 ARG A N 1
ATOM 853 C CA . ARG A 1 107 ? -23.650 8.230 18.616 1.00 88.31 107 ARG A CA 1
ATOM 854 C C . ARG A 1 107 ? -24.692 7.132 18.793 1.00 88.31 107 ARG A C 1
ATOM 856 O O . ARG A 1 107 ? -25.838 7.444 19.095 1.00 88.31 107 ARG A O 1
ATOM 863 N N . ASN A 1 108 ? -24.292 5.873 18.635 1.00 88.31 108 ASN A N 1
ATOM 864 C CA . ASN A 1 108 ? -25.196 4.737 18.799 1.00 88.31 108 ASN A CA 1
ATOM 865 C C . ASN A 1 108 ? -25.676 4.597 20.249 1.00 88.31 108 ASN A C 1
ATOM 867 O O . ASN A 1 108 ? -26.852 4.349 20.468 1.00 88.31 108 ASN A O 1
ATOM 871 N N . GLU A 1 109 ? -24.790 4.796 21.228 1.00 86.50 109 GLU A N 1
ATOM 872 C CA . GLU A 1 109 ? -25.138 4.769 22.655 1.00 86.50 109 GLU A CA 1
ATOM 873 C C . GLU A 1 109 ? -26.071 5.922 23.048 1.00 86.50 109 GLU A C 1
ATOM 875 O O . GLU A 1 109 ? -26.959 5.722 23.862 1.00 86.50 109 GLU A O 1
ATOM 880 N N . SER A 1 110 ? -25.918 7.110 22.452 1.00 82.44 110 SER A N 1
ATOM 881 C CA . SER A 1 110 ? -26.818 8.252 22.689 1.00 82.44 110 SER A CA 1
ATOM 882 C C . SER A 1 110 ? -28.172 8.158 21.975 1.00 82.44 110 SER A C 1
ATOM 884 O O . SER A 1 110 ? -29.049 8.982 22.222 1.00 82.44 110 SER A O 1
ATOM 886 N N . ALA A 1 111 ? -28.310 7.215 21.041 1.00 75.62 111 ALA A N 1
ATOM 887 C CA . ALA A 1 111 ? -29.532 6.970 20.279 1.00 75.62 111 ALA A CA 1
ATOM 888 C C . ALA A 1 111 ? -30.367 5.802 20.842 1.00 75.62 111 ALA A C 1
ATOM 890 O O . ALA A 1 111 ? -31.443 5.526 20.307 1.00 75.62 111 ALA A O 1
ATOM 891 N N . LEU A 1 112 ? -29.855 5.119 21.873 1.00 61.03 112 LEU A N 1
ATOM 892 C CA . LEU A 1 112 ? -30.534 4.093 22.672 1.00 61.03 112 LEU A CA 1
ATOM 893 C C . LEU A 1 112 ? -31.140 4.723 23.931 1.00 61.03 112 LEU A C 1
ATOM 895 O O . LEU A 1 112 ? -32.221 4.242 24.336 1.00 61.03 112 LEU A O 1
#

Foldseek 3Di:
DFKKKFKAFLQQFTCFIDTDQDPGVVRHRDRNCVQFVVCVVCSVVLNVADQPDAWDKDFQDACRGVSDHAGKIWTWHFHDDDGRIIMIMIGDCRVVVVVVVVVVVVVVVVVD

Sequence (112 aa):
MTTQTLLISRSGYILKSAGNLLPGHWLLHHCARQTFPLVESLWPQLLGLRPEGPGLQLECVAQPHPRLSGFYNFSFRQLGGRNNYLELSIHCRTQQAIRSRKEAQQRNESAL

Radius of gyration: 16.08 Å; Cα contacts (8 Å, |Δi|>4): 202; chains: 1; bounding box: 47×23×44 Å

Solvent-accessible surface area (backbone atoms only — not comparable to full-atom values): 6167 Å² total; per-residue (Å²): 135,55,30,34,39,35,37,25,42,76,89,33,34,21,77,42,62,50,68,69,71,60,66,48,84,79,43,53,73,34,46,44,39,75,63,22,60,69,47,46,79,40,38,74,61,63,72,65,51,42,52,91,47,82,56,54,76,44,73,69,41,65,49,64,33,100,89,42,87,48,25,28,31,41,38,36,37,37,41,74,67,98,70,52,32,35,39,40,38,39,35,68,36,36,71,58,54,53,48,54,49,52,55,52,49,52,53,55,62,74,73,106

Mean predicted aligned error: 4.61 Å

Nearest PDB structures (foldseek):
  6ph4-assembly1_B  TM=6.645E-01  e=4.599E-02  Brucella melitensis bv. 1 str. 16M
  6hzl-assembly1_B  TM=4.403E-01  e=1.059E+00  Synechococcus elongatus PCC 6301
  6hzl-assembly1_A  TM=4.408E-01  e=1.440E+00  Synechococcus elongatus PCC 6301
  6kev-assembly1_A  TM=4.466E-01  e=1.842E+00  Synechococcus elongatus PCC 7942 = FACHB-805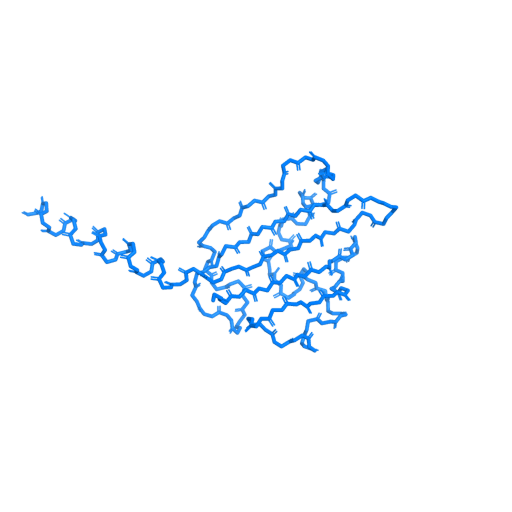
  8gzg-assembly1_Z  TM=3.508E-01  e=3.622E+00  Synechocystis sp. PCC 6803

Secondary structure (DSSP, 8-state):
--EEEEEE-TTSBEEEEEESSS-HHHHTTSBHHHH-HHHHHTHHHHHT--TTSPPEEEEEEE-SBTTB-SEEEEEEEEPPSTT--EEEEEEE-HHHHHHHHHHHHHHHHHT-

pLDDT: mean 91.41, std 6.1, range [61.03, 97.44]